Protein AF-A0ABD3HC57-F1 (afdb_monomer_lite)

Structure (mmCIF, N/CA/C/O backbone):
data_AF-A0ABD3HC57-F1
#
_entry.id   AF-A0ABD3HC57-F1
#
loop_
_atom_site.group_PDB
_atom_site.id
_atom_site.type_symbol
_atom_site.label_atom_id
_atom_site.label_alt_id
_atom_site.label_comp_id
_atom_site.label_asym_id
_atom_site.label_entity_id
_atom_site.label_seq_id
_atom_site.pdbx_PDB_ins_code
_atom_site.Cartn_x
_atom_site.Cartn_y
_atom_site.Cartn_z
_atom_site.occupancy
_atom_site.B_iso_or_equiv
_atom_site.auth_seq_id
_atom_site.auth_comp_id
_atom_site.auth_asym_id
_atom_site.auth_atom_id
_atom_site.pdbx_PDB_model_num
ATOM 1 N N . MET A 1 1 ? 30.158 9.257 -6.949 1.00 58.31 1 MET A N 1
ATOM 2 C CA . MET A 1 1 ? 31.097 8.981 -8.060 1.00 58.31 1 MET A CA 1
ATOM 3 C C . MET A 1 1 ? 30.271 8.658 -9.300 1.00 58.31 1 MET A C 1
ATOM 5 O O . MET A 1 1 ? 29.402 7.803 -9.204 1.00 58.31 1 MET A O 1
ATOM 9 N N . LYS A 1 2 ? 30.443 9.388 -10.407 1.00 78.31 2 LYS A N 1
ATOM 10 C CA . LYS A 1 2 ? 29.731 9.136 -11.676 1.00 78.31 2 LYS A CA 1
ATOM 11 C C . LYS A 1 2 ? 30.542 8.123 -12.493 1.00 78.31 2 LYS A C 1
ATOM 13 O O . LYS A 1 2 ? 31.767 8.174 -12.440 1.00 78.31 2 LYS A O 1
ATOM 18 N N . SER A 1 3 ? 29.903 7.202 -13.214 1.00 82.75 3 SER A N 1
ATOM 19 C CA . SER A 1 3 ? 30.641 6.292 -14.102 1.00 82.75 3 SER A CA 1
ATOM 20 C C . SER A 1 3 ? 31.195 7.061 -15.306 1.00 82.75 3 SER A C 1
ATOM 22 O O . SER A 1 3 ? 30.442 7.782 -15.959 1.00 82.75 3 SER A O 1
ATOM 24 N N . ASN A 1 4 ? 32.476 6.866 -15.635 1.00 87.75 4 ASN A N 1
ATOM 25 C CA . ASN A 1 4 ? 33.162 7.572 -16.730 1.00 87.75 4 ASN A CA 1
ATOM 26 C C . ASN A 1 4 ? 32.927 6.958 -18.133 1.00 87.75 4 ASN A C 1
ATOM 28 O O . ASN A 1 4 ? 33.567 7.384 -19.089 1.00 87.75 4 ASN A O 1
ATOM 32 N N . GLY A 1 5 ? 32.038 5.965 -18.280 1.00 89.81 5 GLY A N 1
ATOM 33 C CA . GLY A 1 5 ? 31.683 5.359 -19.573 1.00 89.81 5 GLY A CA 1
ATOM 34 C C . GLY A 1 5 ? 31.345 3.866 -19.492 1.00 89.81 5 GLY A C 1
ATOM 35 O O . GLY A 1 5 ? 31.327 3.286 -18.406 1.00 89.81 5 GLY A O 1
ATOM 36 N N . PHE A 1 6 ? 31.086 3.250 -20.650 1.00 93.62 6 PHE A N 1
ATOM 37 C CA . PHE A 1 6 ? 30.835 1.809 -20.798 1.00 93.62 6 PHE A CA 1
ATOM 38 C C . PHE A 1 6 ? 32.103 1.063 -21.249 1.00 93.62 6 PHE A C 1
ATOM 40 O O . PHE A 1 6 ? 32.906 1.601 -22.011 1.00 93.62 6 PHE A O 1
ATOM 47 N N . GLY A 1 7 ? 32.278 -0.187 -20.807 1.00 91.25 7 GLY A N 1
ATOM 48 C CA . GLY A 1 7 ? 33.372 -1.052 -21.265 1.00 91.25 7 GLY A CA 1
ATOM 49 C C . GLY A 1 7 ? 33.205 -1.486 -22.728 1.00 91.25 7 GLY A C 1
ATOM 50 O O . GLY A 1 7 ? 32.084 -1.687 -23.189 1.00 91.25 7 GLY A O 1
ATOM 51 N N . SER A 1 8 ? 34.316 -1.632 -23.459 1.00 93.38 8 SER A N 1
ATOM 52 C CA . SER A 1 8 ? 34.314 -1.860 -24.918 1.00 93.38 8 SER A CA 1
ATOM 53 C C . SER A 1 8 ? 35.073 -3.102 -25.400 1.00 93.38 8 SER A C 1
ATOM 55 O O . SER A 1 8 ? 34.979 -3.453 -26.574 1.00 93.38 8 SER A O 1
ATOM 57 N N . LYS A 1 9 ? 35.841 -3.769 -24.531 1.00 95.94 9 LYS A N 1
ATOM 58 C CA . LYS A 1 9 ? 36.626 -4.962 -24.890 1.00 95.94 9 LYS A CA 1
ATOM 59 C C . LYS A 1 9 ? 35.809 -6.242 -24.686 1.00 95.94 9 LYS A C 1
ATOM 61 O O . LYS A 1 9 ? 35.070 -6.340 -23.712 1.00 95.94 9 LYS A O 1
ATOM 66 N N . GLY A 1 10 ? 36.027 -7.234 -25.550 1.00 95.62 10 GLY A N 1
ATOM 67 C CA . GLY A 1 10 ? 35.405 -8.562 -25.475 1.00 95.62 10 GLY A CA 1
ATOM 68 C C . GLY A 1 10 ? 34.406 -8.834 -26.602 1.00 95.62 10 GLY A C 1
ATOM 69 O O . GLY A 1 10 ? 33.935 -7.915 -27.273 1.00 95.62 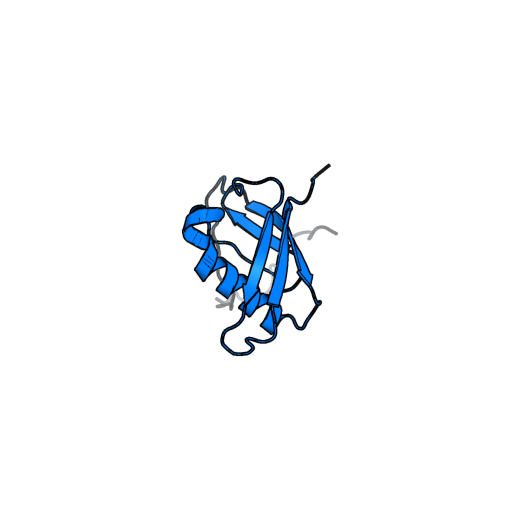10 GLY A O 1
ATOM 70 N N . ALA A 1 11 ? 34.102 -10.112 -26.827 1.00 95.88 11 ALA A N 1
ATOM 71 C CA . ALA A 1 11 ? 33.055 -10.514 -27.762 1.00 95.88 11 ALA A CA 1
ATOM 72 C C . ALA A 1 11 ? 31.673 -10.200 -27.169 1.00 95.88 11 ALA A C 1
ATOM 74 O O . ALA A 1 11 ? 31.438 -10.420 -25.981 1.00 95.88 11 ALA A O 1
ATOM 75 N N . LYS A 1 12 ? 30.759 -9.686 -27.997 1.00 95.38 12 LYS A N 1
ATOM 76 C CA . LYS A 1 12 ? 29.379 -9.411 -27.581 1.00 95.38 12 LYS A CA 1
ATOM 77 C C . LYS A 1 12 ? 28.600 -10.718 -27.452 1.00 95.38 12 LYS A C 1
ATOM 79 O O . LYS A 1 12 ? 28.758 -11.612 -28.280 1.00 95.38 12 LYS A O 1
ATOM 84 N N . CYS A 1 13 ? 27.734 -10.792 -26.452 1.00 95.12 13 CYS A N 1
ATOM 85 C CA . CYS A 1 13 ? 26.789 -11.883 -26.273 1.00 95.12 13 CYS A CA 1
ATOM 86 C C . CYS A 1 13 ? 25.470 -11.346 -25.714 1.00 95.12 13 CYS A C 1
ATOM 88 O O . CYS A 1 13 ? 25.458 -10.380 -24.948 1.00 95.12 13 CYS A O 1
ATOM 90 N N . ASP A 1 14 ? 24.366 -11.973 -26.108 1.00 96.50 14 ASP A N 1
ATOM 91 C CA . ASP A 1 14 ? 23.045 -11.606 -25.614 1.00 96.50 14 ASP A CA 1
ATOM 92 C C . ASP A 1 14 ? 22.773 -12.307 -24.285 1.00 96.50 14 ASP A C 1
ATOM 94 O O . ASP A 1 14 ? 22.914 -13.526 -24.160 1.00 96.50 14 ASP A O 1
ATOM 98 N N . LEU A 1 15 ? 22.357 -11.528 -23.288 1.00 96.12 15 LEU A N 1
ATOM 99 C CA . LEU A 1 15 ? 22.009 -12.023 -21.962 1.00 96.12 15 LEU A CA 1
ATOM 100 C C . LEU A 1 15 ? 20.527 -11.797 -21.694 1.00 96.12 15 LEU A C 1
ATOM 102 O O . LEU A 1 15 ? 19.967 -10.747 -22.008 1.00 96.12 15 LEU A O 1
ATOM 106 N N . LYS A 1 16 ? 19.904 -12.780 -21.050 1.00 96.62 16 LYS A N 1
ATOM 107 C CA . LYS A 1 16 ? 18.608 -12.604 -20.400 1.00 96.62 16 LYS A CA 1
ATOM 108 C C . LYS A 1 16 ? 18.862 -12.413 -18.916 1.00 96.62 16 LYS A C 1
ATOM 110 O O . LYS A 1 16 ? 19.571 -13.206 -18.302 1.00 96.62 16 LYS A O 1
ATOM 115 N N . LEU A 1 17 ? 18.288 -11.358 -18.361 1.00 96.56 17 LEU A N 1
ATOM 116 C CA . LEU A 1 17 ? 18.356 -11.062 -16.939 1.00 96.56 17 LEU A CA 1
ATOM 117 C C . LEU A 1 17 ? 16.999 -11.341 -16.309 1.00 96.56 17 LEU A C 1
ATOM 119 O O . LEU A 1 17 ? 15.964 -11.251 -16.969 1.00 96.56 17 LEU A O 1
ATOM 123 N N . ASN A 1 18 ? 17.009 -11.610 -15.009 1.00 96.38 18 ASN A N 1
ATOM 124 C CA . ASN A 1 18 ? 15.811 -11.516 -14.184 1.00 96.38 18 ASN A CA 1
ATOM 125 C C . ASN A 1 18 ? 15.518 -10.034 -13.862 1.00 96.38 18 ASN A C 1
ATOM 127 O O . ASN A 1 18 ? 15.449 -9.646 -12.700 1.00 96.38 18 ASN A O 1
ATOM 131 N N . ASP A 1 19 ? 15.462 -9.200 -14.904 1.00 94.75 19 ASP A N 1
ATOM 132 C CA . ASP A 1 19 ? 15.172 -7.769 -14.830 1.00 94.75 19 ASP A CA 1
ATOM 133 C C . ASP A 1 19 ? 13.971 -7.467 -15.724 1.00 94.75 19 ASP A C 1
ATOM 135 O O . ASP A 1 19 ? 13.987 -7.709 -16.936 1.00 94.75 19 ASP A O 1
ATOM 139 N N . PHE A 1 20 ? 12.906 -6.964 -15.109 1.00 95.31 20 PHE A N 1
ATOM 140 C CA . PHE A 1 20 ? 11.645 -6.695 -15.779 1.00 95.31 20 PHE A CA 1
ATOM 141 C C . PHE A 1 20 ? 11.398 -5.195 -15.800 1.00 95.31 20 PHE A C 1
ATOM 143 O O . PHE A 1 20 ? 11.188 -4.558 -14.770 1.00 95.31 20 PHE A O 1
ATOM 150 N N . LYS A 1 21 ? 11.369 -4.624 -17.005 1.00 93.94 21 LYS A N 1
ATOM 151 C CA . LYS A 1 21 ? 11.097 -3.201 -17.198 1.00 93.94 21 LYS A CA 1
ATOM 152 C C . LYS A 1 21 ? 9.660 -2.861 -16.794 1.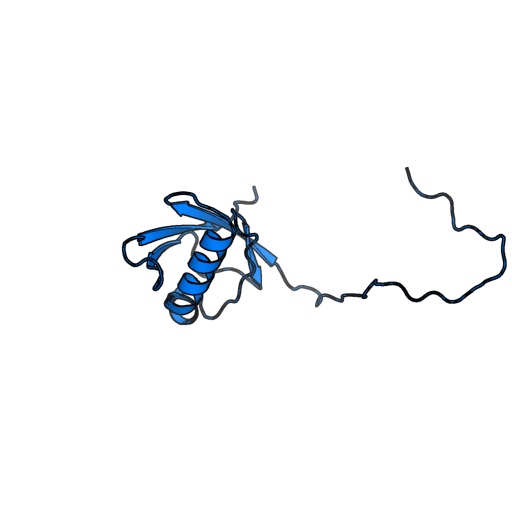00 93.94 21 LYS A C 1
ATOM 154 O O . LYS A 1 21 ? 8.721 -3.122 -17.545 1.00 93.94 21 LYS A O 1
ATOM 159 N N . VAL A 1 22 ? 9.505 -2.206 -15.648 1.00 91.56 22 VAL A N 1
ATOM 160 C CA . VAL A 1 22 ? 8.224 -1.662 -15.176 1.00 91.56 22 VAL A CA 1
ATOM 161 C C . VAL A 1 22 ? 8.018 -0.249 -15.732 1.00 91.56 22 VAL A C 1
ATOM 163 O O . VAL A 1 22 ? 8.959 0.540 -15.825 1.00 91.56 22 VAL A O 1
ATOM 166 N N . LYS A 1 23 ? 6.783 0.085 -16.125 1.00 89.44 23 LYS A N 1
ATOM 167 C CA . LYS A 1 23 ? 6.384 1.443 -16.523 1.00 89.44 23 LYS A CA 1
ATOM 168 C C . LYS A 1 23 ? 5.241 1.916 -15.632 1.00 89.44 23 LYS A C 1
ATOM 170 O O . LYS A 1 23 ? 4.242 1.216 -15.507 1.00 89.44 23 LYS A O 1
ATOM 175 N N . PHE A 1 24 ? 5.380 3.115 -15.079 1.00 82.19 24 PHE A N 1
ATOM 176 C CA . PHE A 1 24 ? 4.321 3.799 -14.339 1.00 82.19 24 PHE A CA 1
ATOM 177 C C . PHE A 1 24 ? 3.541 4.719 -15.274 1.00 82.19 24 PHE A C 1
ATOM 179 O O . PHE A 1 24 ? 4.099 5.219 -16.260 1.00 82.19 24 PHE A O 1
ATOM 186 N N . ARG A 1 25 ? 2.255 4.955 -14.986 1.00 81.31 25 ARG A N 1
ATOM 187 C CA . ARG A 1 25 ? 1.521 5.979 -15.728 1.00 81.31 25 ARG A CA 1
ATOM 188 C C . ARG A 1 25 ? 2.053 7.356 -15.323 1.00 81.31 25 ARG A C 1
ATOM 190 O O . ARG A 1 25 ? 2.252 7.606 -14.134 1.00 81.31 25 ARG A O 1
ATOM 197 N N . PRO A 1 26 ? 2.286 8.262 -16.283 1.00 75.81 26 PRO A N 1
ATOM 198 C CA . PRO A 1 26 ? 2.639 9.634 -15.954 1.00 75.81 26 PRO A CA 1
ATOM 199 C C . PRO A 1 26 ? 1.548 10.253 -15.069 1.00 75.81 26 PRO A C 1
ATOM 201 O O . PRO A 1 26 ? 0.371 10.142 -15.408 1.00 75.81 26 PRO A O 1
ATOM 204 N N . ARG A 1 27 ? 1.946 10.952 -13.9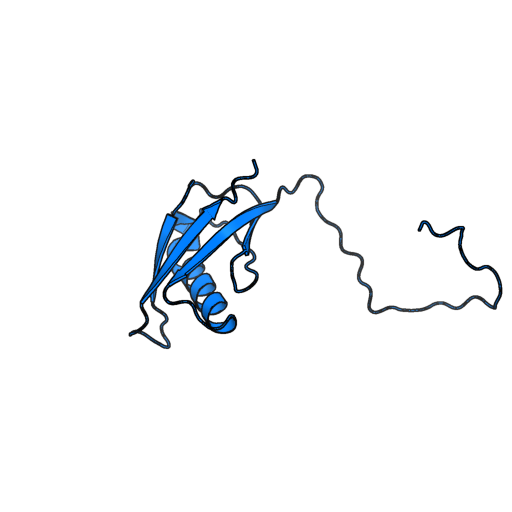96 1.00 75.75 27 ARG A N 1
ATOM 205 C CA . ARG A 1 27 ? 1.063 11.709 -13.078 1.00 75.75 27 ARG A CA 1
ATOM 206 C C . ARG A 1 27 ? 0.185 10.881 -12.127 1.00 75.75 27 ARG A C 1
ATOM 208 O O . ARG A 1 27 ? -0.759 11.427 -11.566 1.00 75.75 27 ARG A O 1
ATOM 215 N N . GLU A 1 28 ? 0.470 9.597 -11.913 1.00 80.81 28 GLU A N 1
ATOM 216 C CA . GLU A 1 28 ? -0.118 8.889 -10.767 1.00 80.81 28 GLU A CA 1
ATOM 217 C C . GLU A 1 28 ? 0.548 9.389 -9.477 1.00 80.81 28 GLU A C 1
ATOM 219 O O . GLU A 1 28 ? 1.695 9.061 -9.180 1.00 80.81 28 GLU A O 1
ATOM 224 N N . GLU A 1 29 ? -0.166 10.236 -8.738 1.00 87.56 29 GLU A N 1
ATOM 225 C CA . GLU A 1 29 ? 0.263 10.710 -7.425 1.00 87.56 29 GLU A CA 1
ATOM 226 C C . GLU A 1 29 ? 0.023 9.628 -6.370 1.00 87.56 29 GLU A C 1
ATOM 228 O O . GLU A 1 29 ? -1.097 9.128 -6.191 1.00 87.56 29 GLU A O 1
ATOM 233 N N . VAL A 1 30 ? 1.098 9.274 -5.670 1.00 91.25 30 VAL A N 1
ATOM 234 C CA . VAL A 1 30 ? 1.077 8.323 -4.561 1.00 91.25 30 VAL A CA 1
ATOM 235 C C . VAL A 1 30 ? 1.022 9.105 -3.257 1.00 91.25 30 VAL A C 1
ATOM 237 O O . VAL A 1 30 ? 1.865 9.964 -3.012 1.00 91.25 30 VAL A O 1
ATOM 240 N N . TYR A 1 31 ? 0.038 8.782 -2.424 1.00 93.50 31 TYR A N 1
ATOM 241 C CA . TYR A 1 31 ? -0.175 9.410 -1.124 1.00 93.50 31 TYR A CA 1
ATOM 242 C C . TYR A 1 31 ? 0.260 8.448 -0.031 1.00 93.50 31 TYR A C 1
ATOM 244 O O . TYR A 1 31 ? -0.095 7.267 -0.080 1.00 93.50 31 TYR A O 1
ATOM 252 N N . HIS A 1 32 ? 1.018 8.953 0.937 1.00 95.06 32 HIS A N 1
ATOM 253 C CA . HIS A 1 32 ? 1.589 8.175 2.030 1.00 95.06 32 HIS A CA 1
ATOM 254 C C . HIS A 1 32 ? 0.916 8.525 3.361 1.00 95.06 32 HIS A C 1
ATOM 256 O O . HIS A 1 32 ? 0.589 9.682 3.630 1.00 95.06 32 HIS A O 1
ATOM 262 N N . TYR A 1 33 ? 0.673 7.487 4.153 1.00 95.81 33 TYR A N 1
ATOM 263 C CA . TYR A 1 33 ? -0.012 7.537 5.433 1.00 95.81 33 TYR A CA 1
ATOM 264 C C . TYR A 1 33 ? 0.755 6.701 6.459 1.00 95.81 33 TYR A C 1
ATOM 266 O O . TYR A 1 33 ? 1.179 5.579 6.156 1.00 95.81 33 TYR A O 1
ATOM 274 N N . SER A 1 34 ? 0.854 7.215 7.679 1.00 96.25 34 SER A N 1
ATOM 275 C CA . SER A 1 34 ? 1.248 6.477 8.869 1.00 96.25 34 SER A CA 1
ATOM 276 C C . SER A 1 34 ? 0.082 5.634 9.387 1.00 96.25 34 SER A C 1
ATOM 278 O O . SER A 1 34 ? -1.066 6.084 9.447 1.00 96.25 34 SER A O 1
ATOM 280 N N . VAL A 1 35 ? 0.382 4.397 9.769 1.00 96.38 35 VAL A N 1
ATOM 281 C CA . VAL A 1 35 ? -0.554 3.445 10.365 1.00 96.38 35 VAL A CA 1
ATOM 282 C C . VAL A 1 35 ? -0.043 3.030 11.739 1.00 96.38 35 VAL A C 1
ATOM 284 O O . VAL A 1 35 ? 1.091 2.565 11.870 1.00 96.38 35 VAL A O 1
ATOM 287 N N . SER A 1 36 ? -0.903 3.142 12.749 1.00 95.62 36 SER A N 1
ATOM 288 C CA . SER A 1 36 ? -0.694 2.555 14.074 1.00 95.62 36 SER A CA 1
ATOM 289 C C . SER A 1 36 ? -1.702 1.435 14.301 1.00 95.62 36 SER A C 1
ATOM 291 O O . SER A 1 36 ? -2.882 1.599 13.996 1.00 95.62 36 SER A O 1
ATOM 293 N N . ILE A 1 37 ? -1.239 0.298 14.819 1.00 95.06 37 ILE A N 1
ATOM 294 C CA . ILE A 1 37 ? -2.086 -0.830 15.218 1.00 95.06 37 ILE A CA 1
ATOM 295 C C . ILE A 1 37 ? -1.776 -1.140 16.673 1.00 95.06 37 ILE A C 1
ATOM 297 O O . ILE A 1 37 ? -0.615 -1.390 17.017 1.00 95.06 37 ILE A O 1
ATOM 301 N N . GLU A 1 38 ? -2.808 -1.165 17.506 1.00 92.69 38 GLU A N 1
ATOM 302 C CA . GLU A 1 38 ? -2.678 -1.444 18.931 1.00 92.69 38 GLU A CA 1
ATOM 303 C C . GLU A 1 38 ? -3.418 -2.744 19.290 1.00 92.69 38 GLU A C 1
ATOM 305 O O . GLU A 1 38 ? -4.532 -2.950 18.826 1.00 92.69 38 GLU A O 1
ATOM 310 N N . PRO A 1 39 ? -2.811 -3.660 20.069 1.00 90.19 39 PRO A N 1
ATOM 311 C CA . PRO A 1 39 ? -1.402 -3.673 20.451 1.00 90.19 39 PRO A CA 1
ATOM 312 C C . PRO A 1 39 ? -0.483 -3.962 19.249 1.00 90.19 39 PRO A C 1
ATOM 314 O O . PRO A 1 39 ? -0.814 -4.740 18.345 1.00 90.19 39 PRO A O 1
ATOM 317 N N . ALA A 1 40 ? 0.721 -3.382 19.279 1.00 87.75 40 ALA A N 1
ATOM 318 C CA . ALA A 1 40 ? 1.743 -3.632 18.266 1.00 87.75 40 ALA A CA 1
ATOM 319 C C . ALA A 1 40 ? 2.070 -5.133 18.166 1.00 87.75 40 ALA A C 1
ATOM 321 O O . ALA A 1 40 ? 2.113 -5.858 19.163 1.00 87.75 40 ALA A O 1
ATOM 322 N N . THR A 1 41 ? 2.298 -5.629 16.948 1.00 89.62 41 THR A N 1
ATOM 323 C CA . THR A 1 41 ? 2.375 -7.074 16.705 1.00 89.62 41 THR A CA 1
ATOM 324 C C . THR A 1 41 ? 3.302 -7.460 15.553 1.00 89.62 41 THR A C 1
ATOM 326 O O . THR A 1 41 ? 4.011 -6.633 14.986 1.00 89.62 41 THR A O 1
ATOM 329 N N . LYS A 1 42 ? 3.320 -8.751 15.197 1.00 92.12 42 LYS A N 1
ATOM 330 C CA . LYS A 1 42 ? 4.129 -9.276 14.090 1.00 92.12 42 LYS A CA 1
ATOM 331 C C . LYS A 1 42 ? 3.566 -8.822 12.738 1.00 92.12 42 LYS A C 1
ATOM 333 O O . LYS A 1 42 ? 2.368 -8.947 12.493 1.00 92.12 42 LYS A O 1
ATOM 338 N N . ARG A 1 43 ? 4.450 -8.442 11.808 1.00 94.19 43 ARG A N 1
ATOM 339 C CA . ARG A 1 43 ? 4.095 -7.955 10.456 1.00 94.19 43 ARG A CA 1
ATOM 340 C C . ARG A 1 43 ? 3.048 -8.794 9.696 1.00 94.19 43 ARG A C 1
ATOM 342 O O . ARG A 1 43 ? 2.163 -8.194 9.088 1.00 94.19 43 ARG A O 1
ATOM 349 N N . PRO A 1 44 ? 3.076 -10.148 9.705 1.00 93.94 44 PRO A N 1
ATOM 350 C CA . PRO A 1 44 ? 2.047 -10.940 9.024 1.00 93.94 44 PRO A CA 1
ATOM 351 C C . PRO A 1 44 ? 0.639 -10.702 9.579 1.00 93.94 44 PRO A C 1
ATOM 353 O O . PRO A 1 44 ? -0.327 -10.687 8.823 1.00 93.94 44 PRO A O 1
ATOM 356 N N . ILE A 1 45 ? 0.531 -10.473 10.889 1.00 93.00 45 ILE A N 1
ATOM 357 C CA . ILE A 1 45 ? -0.739 -10.187 11.550 1.00 93.00 45 ILE A CA 1
ATOM 358 C C . ILE A 1 45 ? -1.192 -8.767 11.210 1.00 93.00 45 ILE A C 1
ATOM 360 O O . ILE A 1 45 ? -2.343 -8.593 10.834 1.00 93.00 45 ILE A O 1
ATOM 364 N N . CYS A 1 46 ? -0.293 -7.776 11.226 1.00 94.88 46 CYS A N 1
ATOM 365 C CA . CYS A 1 46 ? -0.622 -6.416 10.781 1.00 94.88 46 CYS A CA 1
ATOM 366 C C . CYS A 1 46 ? -1.213 -6.417 9.361 1.00 94.88 46 CYS A C 1
ATOM 368 O O . CYS A 1 46 ? -2.213 -5.759 9.094 1.00 94.88 46 CYS A O 1
ATOM 370 N N . ARG A 1 47 ? -0.641 -7.210 8.444 1.00 95.75 47 ARG A N 1
ATOM 371 C CA . ARG A 1 47 ? -1.179 -7.358 7.081 1.00 95.75 47 ARG A CA 1
ATOM 372 C C . ARG A 1 47 ? -2.571 -7.992 7.062 1.00 95.75 47 ARG A C 1
ATOM 374 O O . ARG A 1 47 ? -3.415 -7.512 6.313 1.00 95.75 47 ARG A O 1
ATOM 381 N N . LYS A 1 48 ? -2.825 -9.018 7.887 1.00 95.38 48 LYS A N 1
ATOM 382 C CA . LYS A 1 48 ? -4.172 -9.598 8.052 1.00 95.38 48 LYS A CA 1
ATOM 383 C C . LYS A 1 48 ? -5.174 -8.557 8.567 1.00 95.38 48 LYS A C 1
ATOM 385 O O . LYS A 1 48 ? -6.263 -8.455 8.014 1.00 95.38 48 LYS A O 1
ATOM 390 N N . VAL A 1 49 ? -4.788 -7.756 9.562 1.00 95.62 49 VAL A N 1
ATOM 391 C CA . VAL A 1 49 ? -5.619 -6.671 10.112 1.00 95.62 49 VAL A CA 1
ATOM 392 C C . VAL A 1 49 ? -5.976 -5.657 9.023 1.00 95.62 49 VAL A C 1
ATOM 394 O O . VAL A 1 49 ? -7.150 -5.360 8.834 1.00 95.62 49 VAL A O 1
ATOM 397 N N . LEU A 1 50 ? -5.006 -5.178 8.236 1.00 96.19 50 LEU A N 1
ATOM 398 C CA . LEU A 1 50 ? -5.281 -4.220 7.155 1.00 96.19 50 LEU A CA 1
ATOM 399 C C . LEU A 1 50 ? -6.112 -4.832 6.016 1.00 96.19 50 LEU A C 1
ATOM 401 O O . LEU A 1 50 ? -6.936 -4.142 5.417 1.00 96.19 50 LEU A O 1
ATOM 405 N N . MET A 1 51 ? -5.938 -6.122 5.726 1.00 96.00 51 MET A N 1
ATOM 406 C CA . MET A 1 51 ? -6.781 -6.828 4.760 1.00 96.00 51 MET A CA 1
ATOM 407 C C . MET A 1 51 ? -8.242 -6.857 5.229 1.00 96.00 51 MET A C 1
ATOM 409 O O . MET A 1 51 ? -9.127 -6.441 4.485 1.00 96.00 51 MET A O 1
ATOM 413 N N . LYS A 1 52 ? -8.477 -7.232 6.492 1.00 96.38 52 LYS A N 1
ATOM 414 C CA . LYS A 1 52 ? -9.809 -7.235 7.109 1.00 96.38 52 LYS A CA 1
ATOM 415 C C . LYS A 1 52 ? -10.408 -5.826 7.201 1.00 96.38 52 LYS A C 1
ATOM 417 O O . LYS A 1 52 ? -11.589 -5.640 6.926 1.00 96.38 52 LYS A O 1
ATOM 422 N N . LEU A 1 53 ? -9.590 -4.811 7.491 1.00 96.56 53 LEU A N 1
ATOM 423 C CA . LEU A 1 53 ? -9.997 -3.403 7.440 1.00 96.56 53 LEU A CA 1
ATOM 424 C C . LEU A 1 53 ? -10.542 -3.038 6.055 1.00 96.56 53 LEU A C 1
ATOM 426 O O . LEU A 1 53 ? -11.592 -2.406 5.959 1.00 96.56 53 LEU A O 1
ATOM 430 N N . TYR A 1 54 ? -9.862 -3.443 4.978 1.00 97.38 54 TYR A N 1
ATOM 431 C CA . TYR A 1 54 ? -10.336 -3.177 3.620 1.00 97.38 54 TYR A CA 1
ATOM 432 C C . TYR A 1 54 ? -11.616 -3.952 3.282 1.00 97.38 54 TYR A C 1
ATOM 434 O O . TYR A 1 54 ? -12.487 -3.412 2.606 1.00 97.38 54 TYR A O 1
ATOM 442 N N . GLU A 1 55 ? -11.774 -5.181 3.772 1.00 96.44 55 GLU A N 1
ATOM 443 C CA . GLU A 1 55 ? -13.016 -5.946 3.600 1.00 96.44 55 GLU A CA 1
ATOM 444 C C . GLU A 1 55 ? -14.220 -5.242 4.244 1.00 96.44 55 GLU A C 1
ATOM 446 O O . GLU A 1 55 ? -15.280 -5.152 3.627 1.00 96.44 55 GLU A O 1
ATOM 451 N N . ILE A 1 56 ? -14.045 -4.696 5.452 1.00 96.56 56 ILE A N 1
ATOM 452 C CA . ILE A 1 56 ? -15.124 -4.054 6.218 1.00 96.56 56 ILE A CA 1
ATOM 453 C C . ILE A 1 56 ? -15.385 -2.620 5.724 1.00 96.56 56 ILE A C 1
ATOM 455 O O . ILE A 1 56 ? -16.528 -2.233 5.482 1.00 96.56 56 ILE A O 1
ATOM 459 N N . TYR A 1 57 ? -14.329 -1.821 5.554 1.00 96.81 57 TYR A N 1
ATOM 460 C CA . TYR A 1 57 ? -14.419 -0.369 5.346 1.00 96.81 57 TYR A CA 1
ATOM 461 C C . TYR A 1 57 ? -14.029 0.087 3.934 1.00 96.81 57 TYR A C 1
ATOM 463 O O . TYR A 1 57 ? -14.114 1.280 3.622 1.00 96.81 57 TYR A O 1
ATOM 471 N N . GLY A 1 58 ? -13.619 -0.839 3.061 1.00 96.38 58 GLY A N 1
ATOM 472 C CA . GLY A 1 58 ? -13.080 -0.548 1.733 1.00 96.38 58 GLY A CA 1
ATOM 473 C C . GLY A 1 58 ? -14.029 0.249 0.851 1.00 96.38 58 GLY A C 1
ATOM 474 O O . GLY A 1 58 ? -13.619 1.240 0.256 1.00 96.38 58 GLY A O 1
ATOM 475 N N . GLN A 1 59 ? -15.303 -0.142 0.786 1.00 95.12 59 GLN A N 1
ATOM 476 C CA . GLN A 1 59 ? -16.288 0.553 -0.052 1.00 95.12 59 GLN A CA 1
ATOM 477 C C . GLN A 1 59 ? -16.785 1.853 0.582 1.00 95.12 59 GLN A C 1
ATOM 479 O O . GLN A 1 59 ? -16.860 2.872 -0.094 1.00 95.12 59 GLN A O 1
ATOM 484 N N . GLN A 1 60 ? -17.103 1.825 1.877 1.00 92.62 60 GLN A N 1
ATOM 485 C CA . GLN A 1 60 ? -17.791 2.935 2.539 1.00 92.62 60 GLN A CA 1
ATOM 486 C C . GLN A 1 60 ? -16.835 4.057 2.955 1.00 92.62 60 GLN A C 1
ATOM 488 O O . GLN A 1 60 ? -17.059 5.214 2.623 1.00 92.62 60 GLN A O 1
ATOM 493 N N . THR A 1 61 ? -15.767 3.732 3.689 1.00 94.12 61 THR A N 1
ATOM 494 C CA . THR A 1 61 ? -14.869 4.742 4.277 1.00 94.12 61 THR A CA 1
ATOM 495 C C . THR A 1 61 ? -13.664 5.024 3.388 1.00 94.12 61 THR A C 1
ATOM 497 O O . THR A 1 61 ? -13.244 6.172 3.266 1.00 94.12 61 THR A O 1
ATOM 500 N N . LEU A 1 62 ? -13.118 3.995 2.733 1.00 95.25 62 LEU A N 1
ATOM 501 C CA . LEU A 1 62 ? -11.989 4.148 1.810 1.00 95.25 62 LEU A CA 1
ATOM 502 C C . LEU A 1 62 ? -12.436 4.473 0.373 1.00 95.25 62 LEU A C 1
ATOM 504 O O . LEU A 1 62 ? -11.585 4.637 -0.499 1.00 95.25 62 LEU A O 1
ATOM 508 N N . MET A 1 63 ? -13.744 4.596 0.107 1.00 94.94 63 MET A N 1
ATOM 509 C CA . MET A 1 63 ? -14.303 4.951 -1.210 1.00 94.94 63 MET A CA 1
ATOM 510 C C . MET A 1 63 ? -13.801 4.042 -2.348 1.00 94.94 63 MET A C 1
ATOM 512 O O . MET A 1 63 ? -13.508 4.491 -3.456 1.00 94.94 63 MET A O 1
ATOM 516 N N . GLY A 1 64 ? -13.605 2.757 -2.053 1.00 95.06 64 GLY A N 1
ATOM 517 C CA . GLY A 1 64 ? -13.066 1.755 -2.971 1.00 95.06 64 GLY A CA 1
ATOM 518 C C . GLY A 1 64 ? -11.558 1.861 -3.235 1.00 95.06 64 GLY A C 1
ATOM 519 O O . GLY A 1 64 ? -11.020 1.040 -3.984 1.00 95.06 64 GLY A O 1
ATOM 520 N N . LYS A 1 65 ? -10.840 2.820 -2.631 1.00 94.62 65 LYS A N 1
ATOM 521 C CA . LYS A 1 65 ? -9.405 3.033 -2.871 1.00 94.62 65 LYS A CA 1
ATOM 522 C C . LYS A 1 65 ? -8.575 1.875 -2.343 1.00 94.62 65 LYS A C 1
ATOM 524 O O . LYS A 1 65 ? -8.493 1.638 -1.142 1.00 94.62 65 LYS A O 1
ATOM 529 N N . LYS A 1 66 ? -7.916 1.177 -3.265 1.00 95.12 66 LYS A N 1
ATOM 530 C CA . LYS A 1 66 ? -6.910 0.168 -2.932 1.00 95.12 66 LYS A CA 1
ATOM 531 C C . LYS A 1 66 ? -5.655 0.841 -2.386 1.00 95.12 66 LYS A C 1
ATOM 533 O O . LYS A 1 66 ? -5.292 1.935 -2.823 1.00 95.12 66 LYS A O 1
ATOM 538 N N . PHE A 1 67 ? -4.979 0.146 -1.483 1.00 96.44 67 PHE A N 1
ATOM 539 C CA . PHE A 1 67 ? -3.730 0.598 -0.892 1.00 96.44 67 PHE A CA 1
ATOM 540 C C . PHE A 1 67 ? -2.670 -0.505 -0.894 1.00 96.44 67 PHE A C 1
ATOM 542 O O . PHE A 1 67 ? -2.984 -1.694 -0.961 1.00 96.44 67 PHE A O 1
ATOM 549 N N . ALA A 1 68 ? -1.409 -0.096 -0.799 1.00 96.62 68 ALA A N 1
ATOM 550 C CA . ALA A 1 68 ? -0.285 -0.957 -0.464 1.00 96.62 68 ALA A CA 1
ATOM 551 C C . ALA A 1 68 ? 0.156 -0.660 0.972 1.00 96.62 68 ALA A C 1
ATOM 553 O O . ALA A 1 68 ? 0.221 0.500 1.364 1.00 96.62 68 ALA A O 1
ATOM 554 N N . TYR A 1 69 ? 0.465 -1.694 1.748 1.00 97.06 69 TYR A N 1
ATOM 555 C CA . TYR A 1 69 ? 0.920 -1.567 3.132 1.00 97.06 69 TYR A CA 1
ATOM 556 C C . TYR A 1 69 ? 2.211 -2.367 3.322 1.00 97.06 69 TYR A C 1
ATOM 558 O O . TYR A 1 69 ? 2.294 -3.529 2.914 1.00 97.06 69 TYR A O 1
ATOM 566 N N . ASP A 1 70 ? 3.225 -1.750 3.928 1.00 93.75 70 ASP A N 1
ATOM 567 C CA . ASP A 1 70 ? 4.543 -2.367 4.136 1.00 93.75 70 ASP A CA 1
ATOM 568 C C . ASP A 1 70 ? 4.521 -3.506 5.179 1.00 93.75 70 ASP A C 1
ATOM 570 O O . ASP A 1 70 ? 5.367 -4.409 5.155 1.00 93.75 70 ASP A O 1
ATOM 574 N N . GLY A 1 71 ? 3.491 -3.547 6.028 1.00 92.50 71 GLY A N 1
ATOM 575 C CA . GLY A 1 71 ? 3.359 -4.495 7.133 1.00 92.50 71 GLY A CA 1
ATOM 576 C C . GLY A 1 71 ? 3.748 -3.915 8.491 1.00 92.50 71 GLY A C 1
ATOM 577 O O . GLY A 1 71 ? 3.794 -4.677 9.455 1.00 92.50 71 GLY A O 1
ATOM 578 N N . GLU A 1 72 ? 4.062 -2.622 8.560 1.00 91.12 72 GLU A N 1
ATOM 579 C CA . GLU A 1 72 ? 4.468 -1.939 9.781 1.00 91.12 72 GLU A CA 1
ATOM 580 C C . GLU A 1 72 ? 3.759 -0.587 9.943 1.00 91.12 72 GLU A C 1
ATOM 582 O O . GLU A 1 72 ? 2.750 -0.535 10.642 1.00 91.12 72 GLU A O 1
ATOM 587 N N . LYS A 1 73 ? 4.233 0.483 9.295 1.00 93.94 73 LYS A N 1
ATOM 588 C CA . LYS A 1 73 ? 3.729 1.850 9.524 1.00 93.94 73 LYS A CA 1
ATOM 589 C C . LYS A 1 73 ? 3.297 2.569 8.259 1.00 93.94 73 LYS A C 1
ATOM 591 O O . LYS A 1 73 ? 2.639 3.587 8.373 1.00 93.94 73 LYS A O 1
ATOM 596 N N . SER A 1 74 ? 3.649 2.081 7.073 1.00 95.44 74 SER A N 1
ATOM 597 C CA . SER A 1 74 ? 3.478 2.862 5.845 1.00 95.44 74 SER A CA 1
ATOM 598 C C . SER A 1 74 ? 2.369 2.294 4.981 1.00 95.44 74 SER A C 1
ATOM 600 O O . SER A 1 74 ? 2.466 1.161 4.498 1.00 95.44 74 SER A O 1
ATOM 602 N N . LEU A 1 75 ? 1.347 3.108 4.731 1.00 96.88 75 LEU A N 1
ATOM 603 C CA . LEU A 1 75 ? 0.263 2.817 3.803 1.00 96.88 75 LEU A CA 1
ATOM 604 C C . LEU A 1 75 ? 0.290 3.805 2.635 1.00 96.88 75 LEU A C 1
ATOM 606 O O . LEU A 1 75 ? 0.437 5.009 2.819 1.00 96.88 75 LEU A O 1
ATOM 610 N N . PHE A 1 76 ? 0.149 3.285 1.419 1.00 95.62 76 PHE A N 1
ATOM 611 C CA . PHE A 1 76 ? 0.233 4.044 0.177 1.00 95.62 76 PHE A CA 1
ATOM 612 C C . PHE A 1 76 ? -1.037 3.872 -0.645 1.00 95.62 76 PHE A C 1
ATOM 614 O O . PHE A 1 76 ? -1.491 2.747 -0.847 1.00 95.62 76 PHE A O 1
ATOM 621 N N . THR A 1 77 ? -1.587 4.962 -1.173 1.00 95.38 77 THR A N 1
ATOM 622 C CA . THR A 1 77 ? -2.776 4.938 -2.043 1.00 95.38 77 THR A CA 1
ATOM 623 C C . THR A 1 77 ? -2.543 5.713 -3.331 1.00 95.38 77 THR A C 1
ATOM 625 O O . THR A 1 77 ? -1.686 6.595 -3.400 1.00 95.38 77 THR A O 1
ATOM 628 N N . VAL A 1 78 ? -3.334 5.388 -4.358 1.00 92.31 78 VAL A N 1
ATOM 629 C CA . VAL A 1 78 ? -3.449 6.218 -5.563 1.00 92.31 78 VAL A CA 1
ATOM 630 C C . VAL A 1 78 ? -4.532 7.273 -5.319 1.00 92.31 78 VAL A C 1
ATOM 632 O O . VAL A 1 78 ? -5.729 6.964 -5.222 1.00 92.31 78 VAL A O 1
ATOM 635 N N . GLY A 1 79 ? -4.102 8.530 -5.205 1.00 90.81 79 GLY A N 1
ATOM 636 C CA . GLY A 1 79 ? -4.947 9.661 -4.817 1.00 90.81 79 GLY A CA 1
ATOM 637 C C . GLY A 1 79 ? -5.338 9.671 -3.327 1.00 90.81 79 GLY A C 1
ATOM 638 O O . GLY A 1 79 ? -5.402 8.617 -2.698 1.00 90.81 79 GLY A O 1
ATOM 639 N N . PRO A 1 80 ? -5.761 10.820 -2.782 1.00 93.19 80 PRO A N 1
ATOM 640 C CA . PRO A 1 80 ? -5.956 10.994 -1.344 1.00 93.19 80 PRO A CA 1
ATOM 641 C C . PRO A 1 80 ? -7.184 10.249 -0.801 1.00 93.19 80 PRO A C 1
ATOM 643 O O . PRO A 1 80 ? -8.230 10.176 -1.459 1.00 93.19 80 PRO A O 1
ATOM 646 N N . LEU A 1 81 ? -7.076 9.730 0.421 1.00 94.31 81 LEU A N 1
ATOM 647 C CA . LEU A 1 81 ? -8.202 9.306 1.256 1.00 94.31 81 LEU A CA 1
ATOM 648 C C . LEU A 1 81 ? -9.038 10.524 1.678 1.00 94.31 81 LEU A C 1
ATOM 650 O O . LEU A 1 81 ? -8.508 11.610 1.894 1.00 94.31 81 LEU A O 1
ATOM 654 N N . GLN A 1 82 ? -10.355 10.349 1.791 1.00 92.94 82 GLN A N 1
ATOM 655 C CA . GLN A 1 82 ? -11.305 11.432 2.094 1.00 92.94 82 GLN A CA 1
ATOM 656 C C . GLN A 1 82 ? -11.422 11.701 3.607 1.00 92.94 82 GLN A C 1
ATOM 658 O O . GLN A 1 82 ? -12.513 11.909 4.132 1.00 92.94 82 GLN A O 1
ATOM 663 N N . PHE A 1 83 ? -10.298 11.645 4.322 1.00 92.19 83 PHE A N 1
ATOM 664 C CA . PHE A 1 83 ? -10.191 11.974 5.740 1.00 92.19 83 PHE A CA 1
ATOM 665 C C . PHE A 1 83 ? -8.757 12.388 6.086 1.00 92.19 83 PHE A C 1
ATOM 667 O O . PHE A 1 83 ? -7.797 11.905 5.488 1.00 92.19 83 PHE A O 1
ATOM 674 N N . SER A 1 84 ? -8.621 13.276 7.072 1.00 88.00 84 SER A N 1
ATOM 675 C CA . SER A 1 84 ? -7.330 13.720 7.615 1.00 88.00 84 SER A 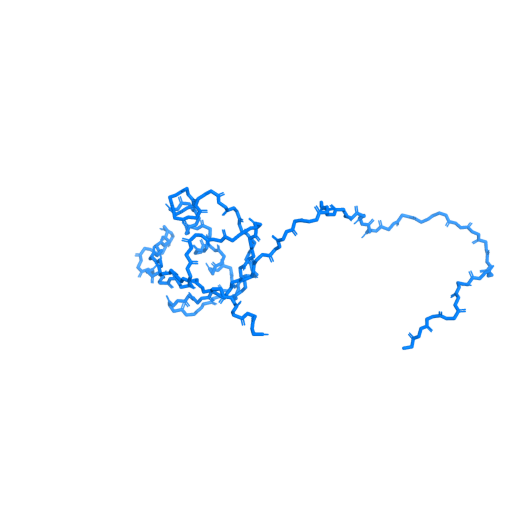CA 1
ATOM 676 C C . SER A 1 84 ? -6.791 12.807 8.709 1.00 88.00 84 SER A C 1
ATOM 678 O O . SER A 1 84 ? -5.619 12.875 9.026 1.00 88.00 84 SER A O 1
ATOM 680 N N . SER A 1 85 ? -7.637 12.004 9.341 1.00 93.75 85 SER A N 1
ATOM 681 C CA . SER A 1 85 ? -7.263 10.925 10.251 1.00 93.75 85 SER A CA 1
ATOM 682 C C . SER A 1 85 ? -8.479 10.030 10.439 1.00 93.75 85 SER A C 1
ATOM 684 O O . SER A 1 85 ? -9.619 10.497 10.311 1.00 93.75 85 SER A O 1
ATOM 686 N N . LYS A 1 86 ? -8.270 8.742 10.707 1.00 95.44 86 LYS A N 1
ATOM 687 C CA . LYS A 1 86 ? -9.386 7.848 11.013 1.00 95.44 86 LYS A CA 1
ATOM 688 C C . LYS A 1 86 ? -8.955 6.673 11.875 1.00 95.44 86 LYS A C 1
ATOM 690 O O . LYS A 1 86 ? -7.985 5.993 11.548 1.00 95.44 86 LYS A O 1
ATOM 695 N N . ASP A 1 87 ? -9.744 6.432 12.915 1.00 96.06 87 ASP A N 1
ATOM 696 C CA . ASP A 1 87 ? -9.690 5.226 13.732 1.00 96.06 87 ASP A CA 1
ATOM 697 C C . ASP A 1 87 ? -10.689 4.188 13.220 1.00 96.06 87 ASP A C 1
ATOM 699 O O . ASP A 1 87 ? -11.831 4.509 12.866 1.00 96.06 87 ASP A O 1
ATOM 703 N N . PHE A 1 88 ? -10.248 2.938 13.207 1.00 95.88 88 PHE A N 1
ATOM 704 C CA . PHE A 1 88 ? -11.013 1.761 12.832 1.00 95.88 88 PHE A CA 1
ATOM 705 C C . PHE A 1 88 ? -10.903 0.718 13.938 1.00 95.88 88 PHE A C 1
ATOM 707 O O . PHE A 1 88 ? -9.866 0.615 14.589 1.00 95.88 88 PHE A O 1
ATOM 714 N N . GLN A 1 89 ? -11.955 -0.077 14.104 1.00 95.50 89 GLN A N 1
ATOM 715 C CA . GLN A 1 89 ? -11.921 -1.276 14.936 1.00 95.50 89 GLN A CA 1
ATOM 716 C C . GLN A 1 89 ? -11.957 -2.493 14.026 1.00 95.50 89 GLN A C 1
ATOM 718 O O . GLN A 1 89 ? -12.774 -2.565 13.105 1.00 95.50 89 GLN A O 1
ATOM 723 N N . VAL A 1 90 ? -11.032 -3.422 14.239 1.00 94.25 90 VAL A N 1
ATOM 724 C CA . VAL A 1 90 ? -10.879 -4.592 13.380 1.00 94.25 90 VAL A CA 1
ATOM 725 C C . VAL A 1 90 ? -10.739 -5.831 14.243 1.00 94.25 90 VAL A C 1
ATOM 727 O O . VAL A 1 90 ? -9.750 -5.994 14.955 1.00 94.25 90 VAL A O 1
ATOM 730 N N . LEU A 1 91 ? -11.701 -6.737 14.088 1.00 93.31 91 LEU A N 1
ATOM 731 C CA . LEU A 1 91 ? -11.688 -8.061 14.691 1.00 93.31 91 LEU A CA 1
ATOM 732 C C . LEU A 1 91 ? -11.268 -9.106 13.653 1.00 93.31 91 LEU A C 1
ATOM 734 O O . LEU A 1 91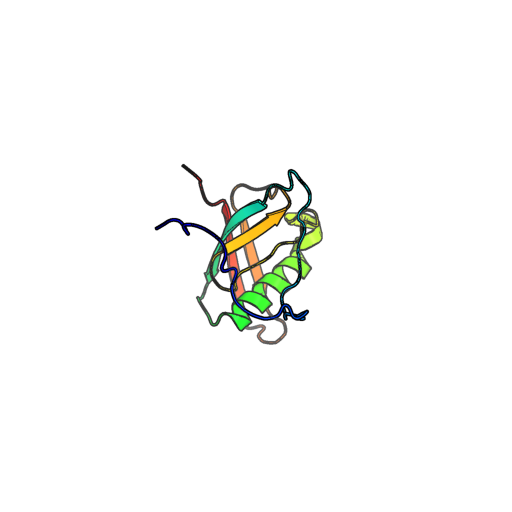 ? -11.804 -9.134 12.540 1.00 93.31 91 LEU A O 1
ATOM 738 N N . LEU A 1 92 ? -10.307 -9.961 14.004 1.00 91.06 92 LEU A N 1
ATOM 739 C CA . LEU A 1 92 ? -9.875 -11.066 13.148 1.00 91.06 92 LEU A CA 1
ATOM 740 C C . LEU A 1 92 ? -10.726 -12.312 13.410 1.00 91.06 92 LEU A C 1
ATOM 742 O O . LEU A 1 92 ? -10.913 -12.701 14.555 1.00 91.06 92 LEU A O 1
ATOM 746 N N . ASP A 1 93 ? -11.182 -12.981 12.348 1.00 86.75 93 ASP A N 1
ATOM 747 C CA . ASP A 1 93 ? -12.042 -14.170 12.485 1.00 86.75 93 ASP A CA 1
ATOM 748 C C . ASP A 1 93 ? -11.307 -15.347 13.162 1.00 86.75 93 ASP A C 1
ATOM 750 O O . ASP A 1 93 ? -11.905 -16.102 13.923 1.00 86.75 93 ASP A O 1
ATOM 754 N N . ASP A 1 94 ? -9.997 -15.474 12.915 1.00 84.56 94 ASP A N 1
ATOM 755 C CA . ASP A 1 94 ? -9.133 -16.512 13.503 1.00 84.56 94 ASP A CA 1
ATOM 756 C C . ASP A 1 94 ? -8.786 -16.245 14.986 1.00 84.56 94 ASP A C 1
ATOM 758 O O . ASP A 1 94 ? -8.216 -17.112 15.648 1.00 84.56 94 ASP A O 1
ATOM 762 N N . ASP A 1 95 ? -9.046 -15.031 15.484 1.00 82.38 95 ASP A N 1
ATOM 763 C CA . ASP A 1 95 ? -8.666 -14.560 16.822 1.00 82.38 95 ASP A CA 1
ATOM 764 C C . ASP A 1 95 ? -9.680 -13.501 17.313 1.00 82.38 95 ASP A C 1
ATOM 766 O O . ASP A 1 95 ? -9.383 -12.303 17.340 1.00 82.38 95 ASP A O 1
ATOM 770 N N . PRO A 1 96 ? -10.918 -13.917 17.640 1.00 74.12 96 PRO A N 1
ATOM 771 C CA . PRO A 1 96 ? -12.021 -13.004 17.941 1.00 74.12 96 PRO A CA 1
ATOM 772 C C . PRO A 1 96 ? -11.891 -12.298 19.298 1.00 74.12 96 PRO A C 1
ATOM 774 O O . PRO A 1 96 ? -12.672 -11.399 19.591 1.00 74.12 96 PRO A O 1
ATOM 777 N N . GLU A 1 97 ? -10.926 -12.677 20.139 1.00 79.06 97 GLU A N 1
ATOM 778 C CA . GLU A 1 97 ? -10.588 -11.928 21.359 1.00 79.06 97 GLU A CA 1
ATOM 779 C C . GLU A 1 97 ? -9.696 -10.718 21.056 1.00 79.06 97 GLU A C 1
ATOM 781 O O . GLU A 1 97 ? -9.518 -9.827 21.889 1.00 79.06 97 GLU A O 1
ATOM 786 N N . ARG A 1 98 ? -9.139 -10.666 19.845 1.00 78.75 98 ARG A N 1
ATOM 787 C CA . ARG A 1 98 ? -8.212 -9.636 19.422 1.00 78.75 98 ARG A CA 1
ATOM 788 C C . ARG A 1 98 ? -8.918 -8.545 18.631 1.00 78.75 98 ARG A C 1
ATOM 790 O O . ARG A 1 98 ? -8.892 -8.517 17.398 1.00 78.75 98 ARG A O 1
ATOM 797 N N . ASP A 1 99 ? -9.460 -7.592 19.371 1.00 84.00 99 ASP A N 1
ATOM 798 C CA . ASP A 1 99 ? -9.853 -6.301 18.818 1.00 84.00 99 ASP A CA 1
ATOM 799 C C . ASP A 1 99 ? -8.601 -5.447 18.579 1.00 84.00 99 ASP A C 1
ATOM 801 O O . ASP A 1 99 ? -7.810 -5.212 19.495 1.00 84.00 99 ASP A O 1
ATOM 805 N N . SER A 1 100 ? -8.365 -5.065 17.324 1.00 88.06 100 SER A N 1
ATOM 806 C CA . SER A 1 100 ? -7.193 -4.283 16.922 1.00 88.06 100 SER A CA 1
ATOM 807 C C . SER A 1 100 ? -7.627 -2.893 16.457 1.00 88.06 100 SER A C 1
ATOM 809 O O . SER A 1 100 ? -7.965 -2.733 15.278 1.00 88.06 100 SER A O 1
ATOM 811 N N . PRO A 1 101 ? -7.579 -1.878 17.337 1.00 90.25 101 PRO A N 1
ATOM 812 C CA . PRO A 1 101 ? -7.633 -0.487 16.929 1.00 90.25 101 PRO A CA 1
ATOM 813 C C . PRO A 1 101 ? -6.578 -0.191 15.861 1.00 90.25 101 PRO A C 1
ATOM 815 O O . PRO A 1 101 ? -5.388 -0.470 16.041 1.00 90.25 101 PRO A O 1
ATOM 818 N N . VAL A 1 102 ? -7.017 0.384 14.744 1.00 91.12 102 VAL A N 1
ATOM 819 C CA . VAL A 1 102 ? -6.146 0.843 13.659 1.00 91.12 102 VAL A CA 1
ATOM 820 C C . VAL A 1 102 ? -6.368 2.328 13.446 1.00 91.12 102 VAL A C 1
ATOM 822 O O . VAL A 1 102 ? -7.476 2.750 13.131 1.00 91.12 102 VAL A O 1
ATOM 825 N N . ASN A 1 103 ? -5.302 3.109 13.542 1.00 93.62 103 ASN A N 1
ATOM 826 C CA . ASN A 1 103 ? -5.316 4.533 13.244 1.00 93.62 103 ASN A CA 1
ATOM 827 C C . ASN A 1 103 ? -4.535 4.793 11.952 1.00 93.62 103 ASN A C 1
ATOM 829 O O . ASN A 1 103 ? -3.415 4.304 11.797 1.00 93.62 103 ASN A O 1
ATOM 833 N N . ILE A 1 104 ? -5.133 5.542 11.023 1.00 91.62 104 ILE A N 1
ATOM 834 C CA . ILE A 1 104 ? -4.494 5.976 9.775 1.00 91.62 104 ILE A CA 1
ATOM 835 C C . ILE A 1 104 ? -4.398 7.500 9.775 1.00 91.62 104 ILE A C 1
ATOM 837 O O . ILE A 1 104 ? -5.413 8.192 9.900 1.00 91.62 104 ILE A O 1
ATOM 841 N N . LEU A 1 105 ? -3.185 8.010 9.575 1.00 91.12 105 LEU A N 1
ATOM 842 C CA . LEU A 1 105 ? -2.846 9.431 9.547 1.00 91.12 105 LEU A CA 1
ATOM 843 C C . LEU A 1 105 ? -2.082 9.751 8.259 1.00 91.12 105 LEU A C 1
ATOM 845 O O . LEU A 1 105 ? -1.215 8.975 7.881 1.00 91.12 105 LEU A O 1
ATOM 849 N N . PRO A 1 106 ? -2.359 10.860 7.561 1.00 85.00 106 PRO A N 1
ATOM 850 C CA . PRO A 1 106 ? -1.505 11.333 6.489 1.00 85.00 106 PRO A CA 1
ATOM 851 C C . PRO A 1 106 ? -0.154 11.716 7.081 1.00 85.00 106 PRO A C 1
ATOM 853 O O . PRO A 1 106 ? -0.087 12.364 8.129 1.00 85.00 106 PRO A O 1
ATOM 856 N N . ASP A 1 107 ? 0.914 11.351 6.383 1.00 78.56 107 ASP A N 1
ATOM 857 C CA . ASP A 1 107 ? 2.221 11.887 6.720 1.00 78.56 107 ASP A CA 1
ATOM 858 C C . ASP A 1 107 ? 2.215 13.362 6.329 1.00 78.56 107 ASP A C 1
ATOM 860 O O . ASP A 1 107 ? 2.083 13.723 5.157 1.00 78.56 107 ASP A O 1
ATOM 864 N N . ILE A 1 108 ? 2.271 14.230 7.339 1.00 53.47 108 ILE A N 1
ATOM 865 C CA . ILE A 1 108 ? 2.402 15.667 7.131 1.00 53.47 108 ILE A CA 1
ATOM 866 C C . ILE A 1 108 ? 3.786 15.877 6.513 1.00 53.47 108 ILE A C 1
ATOM 868 O O . ILE A 1 108 ? 4.791 15.927 7.219 1.00 53.47 108 ILE A O 1
ATOM 872 N N . LEU A 1 109 ? 3.847 15.974 5.186 1.00 46.47 109 LEU A N 1
ATOM 873 C CA . LEU A 1 109 ? 4.968 16.610 4.508 1.00 46.47 109 LEU A CA 1
ATOM 874 C C . LEU A 1 109 ? 4.900 18.101 4.867 1.00 46.47 109 LEU A C 1
ATOM 876 O O . LEU A 1 109 ? 4.122 18.846 4.270 1.00 46.47 109 LEU A O 1
ATOM 880 N N . LEU A 1 110 ? 5.650 18.500 5.900 1.00 37.66 110 LEU A N 1
ATOM 881 C CA . LEU A 1 110 ? 6.148 19.873 6.026 1.00 37.66 110 LEU A CA 1
ATOM 882 C C . LEU A 1 110 ? 7.180 20.134 4.925 1.00 37.66 110 LEU A C 1
ATOM 884 O O . LEU A 1 110 ? 8.027 19.239 4.696 1.00 37.66 110 LEU A O 1
#

Secondary structure (DSSP, 8-state):
---------S-------S-----PPTT--EEEEEEEESS---HHHHHHHHHHHHHHHTTTTSTT--EEE-SSSEEEEES--S-S-EEEEEEETTEEEEEEEEEEEE----

Foldseek 3Di:
DDDPDDDDDDDDDDDDDPDDDDDDDPPQDKFKKFKDKPPDDFLVVLVQQVVQVCVVCCCPQQVVWDWDDPSHTIIITRDDGPDQKDWDWGADPVHRVDTMIMIIHTDPPD

pLDDT: mean 90.4, std 9.79, range [37.66, 97.38]

InterPro domains:
  IPR032474 Protein argonaute, N-terminal [PF16486] (12-99)

Organism: NCBI:txid122646

Radius of gyration: 20.63 Å; chains: 1; bounding box: 54×36×49 Å

Sequence (110 aa):
MKSNGFGSKGAKCDLKLNDFKVKFRPREEVYHYSVSIEPATKRPICRKVLMKLYEIYGQQTLMGKKFAYDGEKSLFTVGPLQFSS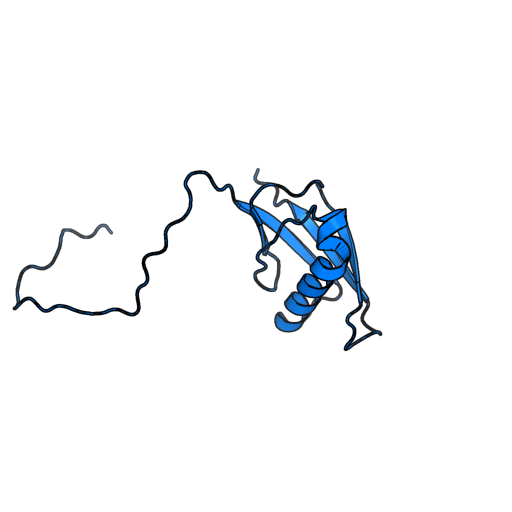KDFQVLLDDDPERDSPVNILPDILL